Protein AF-A0AAD5QIR8-F1 (afdb_monomer_lite)

Organism: Parelaphostrongylus tenuis (NCBI:txid148309)

Sequence (73 aa):
MAASRSSVSDLDLGKVMGICRCLNLSFTEEQVLAIIAVIEAGANPAALVEWLSETEKAQIPEKSADSRDSIGR

pLDDT: mean 80.15, std 18.11, range [35.12, 96.38]

Structure (mmCIF, N/CA/C/O backbone):
data_AF-A0AAD5QIR8-F1
#
_entry.id   AF-A0AAD5QIR8-F1
#
loop_
_atom_site.group_PDB
_atom_site.id
_atom_site.type_symbol
_atom_site.label_atom_id
_atom_site.label_alt_id
_atom_site.label_comp_id
_atom_site.label_asym_id
_atom_site.label_entity_id
_atom_site.label_seq_id
_atom_site.pdbx_PDB_ins_code
_atom_site.Cartn_x
_atom_site.Cartn_y
_atom_site.Cartn_z
_atom_site.occupancy
_atom_site.B_iso_or_equiv
_atom_site.auth_seq_id
_atom_site.auth_comp_id
_atom_site.auth_asym_id
_atom_site.auth_atom_id
_atom_site.pdbx_PDB_model_num
ATOM 1 N N . MET A 1 1 ? -11.934 -5.601 -20.166 1.00 35.12 1 MET A N 1
ATOM 2 C CA . MET A 1 1 ? -10.720 -5.203 -19.425 1.00 35.12 1 MET A CA 1
ATOM 3 C C . MET A 1 1 ? -10.440 -6.286 -18.405 1.00 35.12 1 MET A C 1
ATOM 5 O O . MET A 1 1 ? -11.197 -6.408 -17.454 1.00 35.12 1 MET A O 1
ATOM 9 N N . ALA A 1 2 ? -9.453 -7.142 -18.661 1.00 37.41 2 ALA A N 1
ATOM 10 C CA . ALA A 1 2 ? -9.015 -8.107 -17.664 1.00 37.41 2 ALA A CA 1
ATOM 11 C C . ALA A 1 2 ? -8.232 -7.322 -16.611 1.00 37.41 2 ALA A C 1
ATOM 13 O O . ALA A 1 2 ? -7.150 -6.822 -16.906 1.00 37.41 2 ALA A O 1
ATOM 14 N N . ALA A 1 3 ? -8.812 -7.136 -15.427 1.00 47.03 3 ALA A N 1
ATOM 15 C CA . ALA A 1 3 ? -8.034 -6.726 -14.272 1.00 47.03 3 ALA A CA 1
ATOM 16 C C . ALA A 1 3 ? -7.031 -7.856 -14.030 1.00 47.03 3 ALA A C 1
ATOM 18 O O . ALA A 1 3 ? -7.426 -8.972 -13.686 1.00 47.03 3 ALA A O 1
ATOM 19 N N . SER A 1 4 ? -5.760 -7.604 -14.338 1.00 53.62 4 SER A N 1
ATOM 20 C CA . SER A 1 4 ? -4.672 -8.522 -14.033 1.00 53.62 4 SER A CA 1
ATOM 21 C C . SER A 1 4 ? -4.783 -8.865 -12.554 1.00 53.62 4 SER A C 1
ATOM 23 O O . SER A 1 4 ? -4.654 -7.984 -11.706 1.00 53.62 4 SER A O 1
ATOM 25 N N . ARG A 1 5 ? -5.106 -10.126 -12.242 1.00 57.44 5 ARG A N 1
ATOM 26 C CA . ARG A 1 5 ? -4.999 -10.633 -10.874 1.00 57.44 5 ARG A CA 1
ATOM 27 C C . ARG A 1 5 ? -3.578 -10.322 -10.426 1.00 57.44 5 ARG A C 1
ATOM 29 O O . ARG A 1 5 ? -2.640 -10.725 -11.112 1.00 57.44 5 ARG A O 1
ATOM 36 N N . SER A 1 6 ? -3.461 -9.541 -9.355 1.00 59.03 6 SER A N 1
ATOM 37 C CA . SER A 1 6 ? -2.186 -9.201 -8.731 1.00 59.03 6 SER A CA 1
ATOM 38 C C . SER A 1 6 ? -1.316 -10.458 -8.653 1.00 59.03 6 SER A C 1
ATOM 40 O O . SER A 1 6 ? -1.797 -11.521 -8.262 1.00 59.03 6 SER A O 1
ATOM 42 N N . SER A 1 7 ? -0.056 -10.357 -9.075 1.00 73.75 7 SER A N 1
ATOM 43 C CA . SER A 1 7 ? 0.922 -11.453 -9.026 1.00 73.75 7 SER A CA 1
ATOM 44 C C . SER A 1 7 ? 1.341 -11.829 -7.602 1.00 73.75 7 SER A C 1
ATOM 46 O O . SER A 1 7 ? 2.164 -12.726 -7.420 1.00 73.75 7 SER A O 1
ATOM 48 N N . VAL A 1 8 ? 0.812 -11.134 -6.596 1.00 84.88 8 VAL A N 1
ATOM 49 C CA . VAL A 1 8 ? 1.136 -11.345 -5.191 1.00 84.88 8 VAL A CA 1
ATOM 50 C C . VAL A 1 8 ? 0.536 -12.668 -4.731 1.00 84.88 8 VAL A C 1
ATOM 52 O O . VAL A 1 8 ? -0.664 -12.903 -4.853 1.00 84.88 8 VAL A O 1
ATOM 55 N N . SER A 1 9 ? 1.385 -13.544 -4.197 1.00 92.19 9 SER A N 1
ATOM 56 C CA . SER A 1 9 ? 0.933 -14.797 -3.597 1.00 92.19 9 SER A CA 1
ATOM 57 C C . SER A 1 9 ? 0.167 -14.535 -2.295 1.00 92.19 9 SER A C 1
ATOM 59 O O . SER A 1 9 ? 0.506 -13.608 -1.558 1.00 92.19 9 SER A O 1
ATOM 61 N N . ASP A 1 10 ? -0.796 -15.395 -1.950 1.00 91.75 10 ASP A N 1
ATOM 62 C CA . ASP A 1 10 ? -1.539 -15.295 -0.678 1.00 91.75 10 ASP A CA 1
ATOM 63 C C . ASP A 1 10 ? -0.600 -15.280 0.540 1.00 91.75 10 ASP A C 1
ATOM 65 O O . ASP A 1 10 ? -0.856 -14.615 1.545 1.00 91.75 10 ASP A O 1
ATOM 69 N N . LEU A 1 11 ? 0.532 -15.987 0.442 1.00 94.44 11 LEU A N 1
ATOM 70 C CA . LEU A 1 11 ? 1.562 -16.003 1.475 1.00 94.44 11 LEU A CA 1
ATOM 71 C C . LEU A 1 11 ? 2.216 -14.626 1.643 1.00 94.44 11 LEU A C 1
ATOM 73 O O . LEU A 1 11 ? 2.413 -14.175 2.771 1.00 94.44 11 LEU A O 1
ATOM 77 N N . ASP A 1 12 ? 2.581 -13.968 0.545 1.00 94.38 12 ASP A N 1
ATOM 78 C CA . ASP A 1 12 ? 3.228 -12.656 0.597 1.00 94.38 12 ASP A CA 1
ATOM 79 C C . ASP A 1 12 ? 2.239 -11.564 1.002 1.00 94.38 12 ASP A C 1
ATOM 81 O O . ASP A 1 12 ? 2.578 -10.722 1.835 1.00 94.38 12 ASP A O 1
ATOM 85 N N . LEU A 1 13 ? 0.991 -11.645 0.534 1.00 93.88 13 LEU A N 1
ATOM 86 C CA . LEU A 1 13 ? -0.092 -10.787 1.006 1.00 93.88 13 LEU A CA 1
ATOM 87 C C . LEU A 1 13 ? -0.307 -10.951 2.515 1.00 93.88 13 LEU A C 1
ATOM 89 O O . LEU A 1 13 ? -0.363 -9.961 3.244 1.00 93.88 13 LEU A O 1
ATOM 93 N N . GLY A 1 14 ? -0.320 -12.191 3.011 1.00 94.75 14 GLY A N 1
ATOM 94 C CA . GLY A 1 14 ? -0.414 -12.490 4.439 1.00 94.75 14 GLY A CA 1
ATOM 95 C C . GLY A 1 14 ? 0.729 -11.884 5.262 1.00 94.75 14 GLY A C 1
ATOM 96 O O . GLY A 1 14 ? 0.490 -11.355 6.350 1.00 94.75 14 GLY A O 1
ATOM 97 N N . LYS A 1 15 ? 1.965 -11.890 4.740 1.00 96.25 15 LYS A N 1
ATOM 98 C CA . LYS A 1 15 ? 3.109 -11.224 5.391 1.00 96.25 15 LYS A CA 1
ATOM 99 C C . LYS A 1 15 ? 2.912 -9.711 5.456 1.00 96.25 15 LYS A C 1
ATOM 101 O O . LYS A 1 15 ? 3.120 -9.126 6.518 1.00 96.25 15 LYS A O 1
ATOM 106 N N . VAL A 1 16 ? 2.494 -9.083 4.355 1.00 94.94 16 V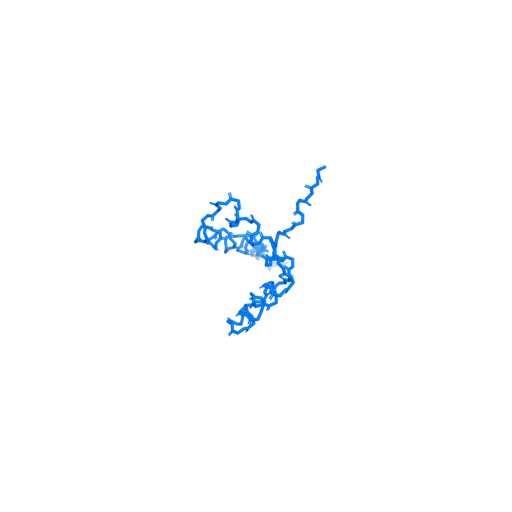AL A N 1
ATOM 107 C CA . VAL A 1 16 ? 2.259 -7.630 4.293 1.00 94.94 16 VAL A CA 1
ATOM 108 C C . VAL A 1 16 ? 1.136 -7.225 5.248 1.00 94.94 16 VAL A C 1
ATOM 110 O O . VAL A 1 16 ? 1.327 -6.328 6.065 1.00 94.94 16 VAL A O 1
ATOM 113 N N . MET A 1 17 ? 0.015 -7.947 5.240 1.00 94.75 17 MET A N 1
ATOM 114 C CA . MET A 1 17 ? -1.095 -7.748 6.179 1.00 94.75 17 MET A CA 1
ATOM 115 C C . MET A 1 17 ? -0.650 -7.903 7.642 1.00 94.75 17 MET A C 1
ATOM 117 O O . MET A 1 17 ? -1.054 -7.125 8.509 1.00 94.75 17 MET A O 1
ATOM 121 N N . GLY A 1 18 ? 0.219 -8.879 7.927 1.00 95.88 18 GLY A N 1
ATOM 122 C CA . GLY A 1 18 ? 0.831 -9.055 9.243 1.00 95.88 18 GLY A CA 1
ATOM 123 C C . GLY A 1 18 ? 1.653 -7.839 9.678 1.00 95.88 18 GLY A C 1
ATOM 124 O O . GLY A 1 18 ? 1.500 -7.371 10.805 1.00 95.88 18 GLY A O 1
ATOM 125 N N . ILE A 1 19 ? 2.466 -7.282 8.775 1.00 95.69 19 ILE A N 1
ATOM 126 C CA . ILE A 1 19 ? 3.240 -6.058 9.024 1.00 95.69 19 ILE A CA 1
ATOM 127 C C . ILE A 1 19 ? 2.308 -4.868 9.270 1.00 95.69 19 ILE A C 1
ATOM 129 O O . ILE A 1 19 ? 2.502 -4.154 10.253 1.00 95.69 19 ILE A O 1
ATOM 133 N N . CYS A 1 20 ? 1.273 -4.678 8.442 1.00 94.69 20 CYS A N 1
ATOM 134 C CA . CYS A 1 20 ? 0.279 -3.619 8.638 1.00 94.69 20 CYS A CA 1
ATOM 135 C C . CYS A 1 20 ? -0.327 -3.684 10.044 1.00 94.69 20 CYS A C 1
ATOM 137 O O . CYS A 1 20 ? -0.346 -2.678 10.751 1.00 94.69 20 CYS A O 1
ATOM 139 N N . ARG A 1 21 ? -0.719 -4.880 10.498 1.00 93.56 21 ARG A N 1
ATOM 140 C CA . ARG A 1 21 ? -1.248 -5.085 11.852 1.00 93.56 21 ARG A CA 1
ATOM 141 C C . ARG A 1 21 ? -0.214 -4.780 12.941 1.00 93.56 21 ARG A C 1
ATOM 143 O O . ARG A 1 21 ? -0.559 -4.125 13.918 1.00 93.56 21 ARG A O 1
ATOM 150 N N . CYS A 1 22 ? 1.040 -5.210 12.780 1.00 96.38 22 CYS A N 1
ATOM 151 C CA . CYS A 1 22 ? 2.123 -4.900 13.726 1.00 96.38 22 CYS A CA 1
ATOM 152 C C . CYS A 1 22 ? 2.390 -3.392 13.851 1.00 96.38 22 CYS A C 1
ATOM 154 O O . CYS A 1 22 ? 2.774 -2.926 14.919 1.00 96.38 22 CYS A O 1
ATOM 156 N N . LEU A 1 23 ? 2.170 -2.635 12.775 1.00 94.31 23 LEU A N 1
ATOM 157 C CA . LEU A 1 23 ? 2.302 -1.178 12.740 1.00 94.31 23 LEU A CA 1
ATOM 158 C C . LEU A 1 23 ? 1.004 -0.442 13.114 1.00 94.31 23 LEU A C 1
ATOM 160 O O . LEU A 1 23 ? 0.947 0.781 13.017 1.00 94.31 23 LEU A O 1
ATOM 164 N N . ASN A 1 24 ? -0.030 -1.171 13.546 1.00 93.62 24 ASN A N 1
ATOM 165 C CA . ASN A 1 24 ? -1.353 -0.641 13.875 1.00 93.62 24 ASN A CA 1
ATOM 166 C C . ASN A 1 24 ? -2.031 0.113 12.709 1.00 93.62 24 ASN A C 1
ATOM 168 O O . ASN A 1 24 ? -2.815 1.040 12.916 1.00 93.62 24 ASN A O 1
ATOM 172 N N . LEU A 1 25 ? -1.723 -0.288 11.473 1.00 89.88 25 LEU A N 1
ATOM 173 C CA . LEU A 1 25 ? -2.345 0.217 10.252 1.00 89.88 25 LEU A CA 1
ATOM 174 C C . LEU A 1 25 ? -3.621 -0.577 9.965 1.00 89.88 25 LEU A C 1
ATOM 176 O O . LEU A 1 25 ? -3.627 -1.807 10.006 1.00 89.88 25 LEU A O 1
ATOM 180 N N . SER A 1 26 ? -4.699 0.137 9.648 1.00 88.69 26 SER A N 1
ATOM 181 C CA . SER A 1 26 ? -6.051 -0.427 9.517 1.00 88.69 26 SER A CA 1
ATOM 182 C C . SER A 1 26 ? -6.455 -0.668 8.059 1.00 88.69 26 SER A C 1
ATOM 184 O O . SER A 1 26 ? -7.596 -0.409 7.687 1.00 88.69 26 SER A O 1
ATOM 186 N N . PHE A 1 27 ? -5.523 -1.121 7.218 1.00 90.56 27 PHE A N 1
ATOM 187 C CA . PHE A 1 27 ? -5.818 -1.388 5.809 1.00 90.56 27 PHE A CA 1
ATOM 188 C C . PHE A 1 27 ? -6.564 -2.714 5.629 1.00 90.56 27 PHE A C 1
ATOM 190 O O . PHE A 1 27 ? -6.218 -3.721 6.253 1.00 90.56 27 PHE A O 1
ATOM 197 N N . THR A 1 28 ? -7.570 -2.722 4.752 1.00 93.31 28 THR A N 1
ATOM 198 C CA . THR A 1 28 ? -8.197 -3.962 4.276 1.00 93.31 28 THR A CA 1
ATOM 199 C C . THR A 1 28 ? -7.301 -4.669 3.263 1.00 93.31 28 THR A C 1
ATOM 201 O O . THR A 1 28 ? -6.380 -4.074 2.700 1.00 93.31 28 THR A O 1
ATOM 204 N N . GLU A 1 29 ? -7.588 -5.942 2.999 1.00 92.94 29 GLU A N 1
ATOM 205 C CA . GLU A 1 29 ? -6.869 -6.721 1.990 1.00 92.94 29 GLU A CA 1
ATOM 206 C C . GLU A 1 29 ? -6.943 -6.060 0.604 1.00 92.94 29 GLU A C 1
ATOM 208 O O . GLU A 1 29 ? -5.927 -5.903 -0.072 1.00 92.94 29 GLU A O 1
ATOM 213 N N . GLU A 1 30 ? -8.122 -5.574 0.213 1.00 92.44 30 GLU A N 1
ATOM 214 C CA . GLU A 1 30 ? -8.339 -4.878 -1.057 1.00 92.44 30 GLU A CA 1
ATOM 215 C C . GLU A 1 30 ? -7.546 -3.571 -1.139 1.00 92.44 30 GLU A C 1
ATOM 217 O O . GLU A 1 30 ? -7.001 -3.245 -2.193 1.00 92.44 30 GLU A O 1
ATOM 222 N N . GLN A 1 31 ? -7.452 -2.828 -0.031 1.00 91.88 31 GLN A N 1
ATOM 223 C CA . GLN A 1 31 ? -6.652 -1.605 0.032 1.00 91.88 31 GLN A CA 1
ATOM 224 C C . GLN A 1 31 ? -5.160 -1.915 -0.116 1.00 91.88 31 GLN A C 1
ATOM 226 O O . GLN A 1 31 ? -4.472 -1.234 -0.874 1.00 91.88 31 GLN A O 1
ATOM 231 N N . VAL A 1 32 ? -4.664 -2.963 0.547 1.00 93.56 32 VAL A N 1
ATOM 232 C CA . VAL A 1 32 ? -3.269 -3.407 0.408 1.00 93.56 32 VAL A CA 1
ATOM 233 C C . VAL A 1 32 ? -2.975 -3.840 -1.029 1.00 93.56 32 VAL A C 1
ATOM 235 O O . VAL A 1 32 ? -1.971 -3.416 -1.598 1.00 93.56 32 VAL A O 1
ATOM 238 N N . LEU A 1 33 ? -3.866 -4.613 -1.653 1.00 93.38 33 LEU A N 1
ATOM 239 C CA . LEU A 1 33 ? -3.722 -5.023 -3.052 1.00 93.38 33 LEU A CA 1
ATOM 240 C C . LEU A 1 33 ? -3.716 -3.828 -4.014 1.00 93.38 33 LEU A C 1
ATOM 242 O O . LEU A 1 33 ? -2.901 -3.790 -4.935 1.00 93.38 33 LEU A O 1
ATOM 246 N N . ALA A 1 34 ? -4.580 -2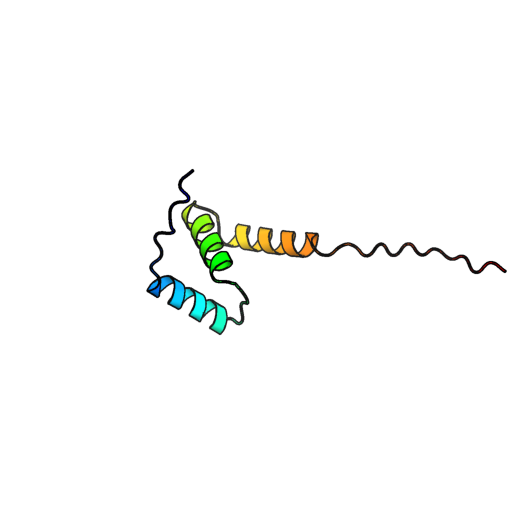.835 -3.792 1.00 91.94 34 ALA A N 1
ATOM 247 C CA . ALA A 1 34 ? -4.602 -1.615 -4.593 1.00 91.94 34 ALA A CA 1
ATOM 248 C C . ALA A 1 34 ? -3.302 -0.807 -4.445 1.00 91.94 34 ALA A C 1
ATOM 250 O O . ALA A 1 34 ? -2.743 -0.359 -5.445 1.00 91.94 34 ALA A O 1
ATOM 251 N N . ILE A 1 35 ? -2.787 -0.669 -3.218 1.00 92.00 35 ILE A N 1
ATOM 252 C CA . ILE A 1 35 ? -1.507 0.000 -2.945 1.00 92.00 35 ILE A CA 1
ATOM 253 C C . ILE A 1 35 ? -0.363 -0.716 -3.671 1.00 92.00 35 ILE A C 1
ATOM 255 O O . ILE A 1 35 ? 0.432 -0.060 -4.345 1.00 92.00 35 ILE A O 1
ATOM 259 N N . ILE A 1 36 ? -0.297 -2.049 -3.585 1.00 91.94 36 ILE A N 1
ATOM 260 C CA . ILE A 1 36 ? 0.735 -2.836 -4.273 1.00 91.94 36 ILE A CA 1
ATOM 261 C C . ILE A 1 36 ? 0.649 -2.627 -5.787 1.00 91.94 36 ILE A C 1
ATOM 263 O O . ILE A 1 36 ? 1.660 -2.305 -6.403 1.00 91.94 36 ILE A O 1
ATOM 267 N N . ALA A 1 37 ? -0.546 -2.723 -6.377 1.00 91.62 37 ALA A N 1
ATOM 268 C CA . ALA A 1 37 ? -0.731 -2.554 -7.818 1.00 91.62 37 ALA A CA 1
ATOM 269 C C . ALA A 1 37 ? -0.275 -1.170 -8.316 1.00 91.62 37 ALA A C 1
ATOM 271 O O . ALA A 1 37 ? 0.326 -1.050 -9.383 1.00 91.62 37 ALA A O 1
ATOM 272 N N . VAL A 1 38 ? -0.532 -0.115 -7.538 1.00 91.00 38 VAL A N 1
ATOM 273 C CA . VAL A 1 38 ? -0.112 1.253 -7.871 1.00 91.00 38 VAL A CA 1
ATOM 274 C C . VAL A 1 38 ? 1.412 1.408 -7.777 1.00 91.00 38 VAL A C 1
ATOM 276 O O . VAL A 1 38 ? 2.020 2.027 -8.651 1.00 91.00 38 VAL A O 1
ATOM 279 N N . ILE A 1 39 ? 2.050 0.802 -6.772 1.00 92.44 39 ILE A N 1
ATOM 280 C CA . ILE A 1 39 ? 3.516 0.790 -6.638 1.00 92.44 39 ILE A CA 1
ATOM 281 C C . ILE A 1 39 ? 4.166 -0.020 -7.770 1.00 92.44 39 ILE A C 1
ATOM 283 O O . ILE A 1 39 ? 5.137 0.443 -8.366 1.00 92.44 39 ILE A O 1
ATOM 287 N N . GLU A 1 40 ? 3.618 -1.186 -8.122 1.00 90.88 40 GLU A N 1
ATOM 288 C CA . GLU A 1 40 ? 4.084 -2.008 -9.251 1.00 90.88 40 GLU A CA 1
ATOM 289 C C . GLU A 1 40 ? 3.953 -1.277 -10.596 1.00 90.88 40 GLU A C 1
ATOM 291 O O . GLU A 1 40 ? 4.795 -1.445 -11.478 1.00 90.88 40 GLU A O 1
ATOM 296 N N . ALA A 1 41 ? 2.948 -0.407 -10.741 1.00 91.25 41 ALA A N 1
ATOM 297 C CA . ALA A 1 41 ? 2.798 0.481 -11.895 1.00 91.25 41 ALA A CA 1
ATOM 298 C C . ALA A 1 41 ? 3.813 1.646 -11.922 1.00 91.25 41 ALA A C 1
ATOM 300 O O . ALA A 1 41 ? 3.810 2.441 -12.864 1.00 91.25 41 ALA A O 1
ATOM 301 N N . GLY A 1 42 ? 4.692 1.748 -10.919 1.00 91.94 42 GLY A N 1
ATOM 302 C CA . GLY A 1 42 ? 5.776 2.727 -10.851 1.00 91.94 42 GLY A CA 1
ATOM 303 C C . GLY A 1 42 ? 5.458 3.976 -10.033 1.00 91.94 42 GLY A C 1
ATOM 304 O O . GLY A 1 42 ? 6.206 4.954 -10.105 1.00 91.94 42 GLY A O 1
ATOM 305 N N . ALA A 1 43 ? 4.369 3.982 -9.260 1.00 93.31 43 ALA A N 1
ATOM 306 C CA . ALA A 1 43 ? 4.084 5.103 -8.375 1.00 93.31 43 ALA A CA 1
ATOM 307 C C . ALA A 1 43 ? 5.147 5.235 -7.275 1.00 93.31 43 ALA A C 1
ATOM 309 O O . ALA A 1 43 ? 5.622 4.251 -6.704 1.00 93.31 43 ALA A O 1
ATOM 310 N N . ASN A 1 44 ? 5.483 6.478 -6.935 1.00 94.50 44 ASN A N 1
ATOM 311 C CA . ASN A 1 44 ? 6.357 6.769 -5.808 1.00 94.50 44 ASN A CA 1
ATOM 312 C C . ASN A 1 44 ? 5.595 6.557 -4.479 1.00 94.50 44 ASN A C 1
ATOM 314 O O . ASN A 1 44 ? 4.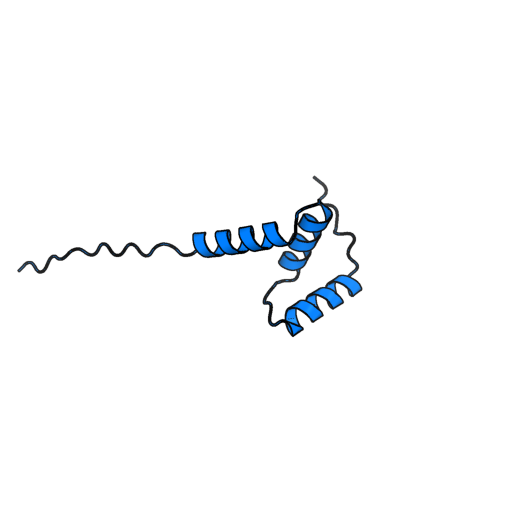558 7.196 -4.283 1.00 94.50 44 ASN A O 1
ATOM 318 N N . PRO A 1 45 ? 6.104 5.733 -3.541 1.00 92.31 45 PRO A N 1
ATOM 319 C CA . PRO A 1 45 ? 5.409 5.466 -2.281 1.00 92.31 45 PRO A CA 1
ATOM 320 C C . PRO A 1 45 ? 5.164 6.704 -1.407 1.00 92.31 45 PRO A C 1
ATOM 322 O O . PRO A 1 45 ? 4.120 6.790 -0.770 1.00 92.31 45 PRO A O 1
ATOM 325 N N . ALA A 1 46 ? 6.083 7.676 -1.381 1.00 93.00 46 ALA A N 1
ATOM 326 C CA . ALA A 1 46 ? 5.909 8.893 -0.586 1.00 93.00 46 ALA A CA 1
ATOM 327 C C . ALA A 1 46 ? 4.791 9.776 -1.159 1.00 93.00 46 ALA A C 1
ATOM 329 O O . ALA A 1 46 ? 3.910 10.205 -0.420 1.00 93.00 46 ALA A O 1
ATOM 330 N N . ALA A 1 47 ? 4.768 9.954 -2.483 1.00 91.62 47 ALA A N 1
ATOM 331 C CA . ALA A 1 47 ? 3.708 10.701 -3.160 1.00 91.62 47 ALA A CA 1
ATOM 332 C C . ALA A 1 47 ? 2.328 10.036 -2.991 1.00 91.62 47 ALA A C 1
ATOM 334 O O . ALA A 1 47 ? 1.318 10.722 -2.850 1.00 91.62 47 ALA A O 1
ATOM 335 N N . LEU A 1 48 ? 2.272 8.698 -2.963 1.00 91.06 48 LEU A N 1
ATOM 336 C CA . LEU A 1 48 ? 1.033 7.963 -2.696 1.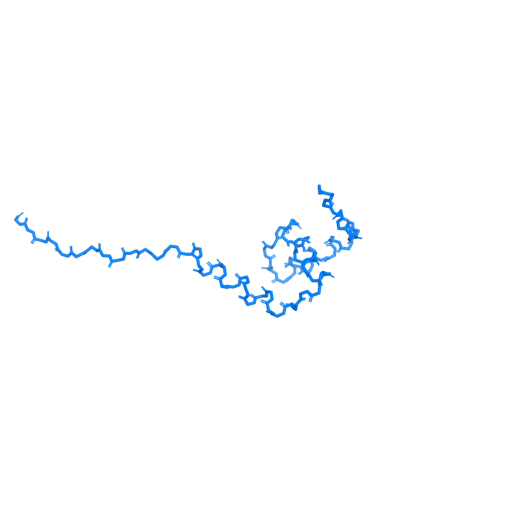00 91.06 48 LEU A CA 1
ATOM 337 C C . LEU A 1 48 ? 0.507 8.230 -1.277 1.00 91.06 48 LEU A C 1
ATOM 339 O O . LEU A 1 48 ? -0.694 8.409 -1.096 1.00 91.06 48 LEU A O 1
ATOM 343 N N . VAL A 1 49 ? 1.391 8.284 -0.278 1.00 89.94 49 VAL A N 1
ATOM 344 C CA . VAL A 1 49 ? 1.016 8.604 1.111 1.00 89.94 49 VAL A CA 1
ATOM 345 C C . VAL A 1 49 ? 0.503 10.039 1.237 1.00 89.94 49 VAL A C 1
ATOM 347 O O . VAL A 1 49 ? -0.499 10.270 1.920 1.00 89.94 49 VAL A O 1
ATOM 350 N N . GLU A 1 50 ? 1.155 10.997 0.572 1.00 91.88 50 GLU A N 1
ATOM 351 C CA . GLU A 1 50 ? 0.685 12.387 0.525 1.00 91.88 50 GLU A CA 1
ATOM 352 C C . GLU A 1 50 ? -0.718 12.469 -0.081 1.00 91.88 50 GLU A C 1
ATOM 354 O O . GLU A 1 50 ? -1.626 13.011 0.550 1.00 91.88 50 GLU A O 1
ATOM 359 N N . TRP A 1 51 ? -0.928 11.833 -1.236 1.00 90.12 51 TRP A N 1
ATOM 360 C CA . TRP A 1 51 ? -2.231 11.787 -1.895 1.00 90.12 51 TRP A CA 1
ATOM 361 C C . TRP A 1 51 ? -3.316 11.143 -1.018 1.00 90.12 51 TRP A C 1
ATOM 363 O O . TRP A 1 51 ? -4.397 11.710 -0.862 1.00 90.12 51 TRP A O 1
ATOM 373 N N . LEU A 1 52 ? -3.032 10.001 -0.379 1.00 86.56 52 LEU A N 1
ATOM 374 C CA . LEU A 1 52 ? -3.975 9.354 0.543 1.00 86.56 52 LEU A CA 1
ATOM 375 C C . LEU A 1 52 ? -4.378 10.305 1.679 1.00 86.56 52 LEU A C 1
ATOM 377 O O . LEU A 1 52 ? -5.567 10.477 1.951 1.00 86.56 52 LEU A O 1
ATOM 381 N N . SER A 1 53 ? -3.405 11.004 2.265 1.00 87.69 53 SER A N 1
ATOM 382 C CA . SER A 1 53 ? -3.645 11.972 3.341 1.00 87.69 53 SER A CA 1
ATOM 383 C C . SER A 1 53 ? -4.519 13.150 2.892 1.00 87.69 53 SER A C 1
ATOM 385 O O . SER A 1 53 ? -5.326 13.661 3.668 1.00 87.69 53 SER A O 1
ATOM 387 N N . GLU A 1 54 ? -4.367 13.615 1.652 1.00 90.38 54 GLU A N 1
ATOM 388 C CA . GLU A 1 54 ? -5.211 14.668 1.075 1.00 90.38 54 GLU A CA 1
ATOM 389 C C . GLU A 1 54 ? -6.642 14.184 0.830 1.00 90.38 54 GLU A C 1
ATOM 391 O O . GLU A 1 54 ? -7.598 14.896 1.148 1.00 90.38 54 GLU A O 1
ATOM 396 N N . THR A 1 55 ? -6.809 12.957 0.330 1.00 83.00 55 THR A N 1
ATOM 397 C CA . THR A 1 55 ? -8.140 12.382 0.086 1.00 83.00 55 THR A CA 1
ATOM 398 C C . THR A 1 55 ? -8.927 12.118 1.367 1.00 83.00 55 THR A C 1
ATOM 400 O O . THR A 1 55 ? -10.150 12.255 1.364 1.00 83.00 55 THR A O 1
ATOM 403 N N . GLU A 1 56 ? -8.262 11.785 2.476 1.00 81.94 56 GLU A N 1
ATOM 404 C CA . GLU A 1 56 ? -8.915 11.677 3.785 1.00 81.94 56 GLU A CA 1
ATOM 405 C C . GLU A 1 56 ? -9.384 13.045 4.291 1.00 81.94 56 GLU A C 1
ATOM 407 O O . GLU A 1 56 ? -10.516 13.180 4.755 1.00 81.94 56 GLU A O 1
ATOM 412 N N . LYS A 1 57 ? -8.556 14.087 4.140 1.00 80.44 57 LYS A N 1
ATOM 413 C CA . LYS A 1 57 ? -8.913 15.460 4.537 1.00 80.44 57 LYS A CA 1
ATOM 414 C C . LYS A 1 57 ? -10.084 16.011 3.725 1.00 80.44 57 LYS A C 1
ATOM 416 O O . LYS A 1 57 ? -10.955 16.661 4.292 1.00 80.44 57 LYS A O 1
ATOM 421 N N . ALA A 1 58 ? -10.127 15.729 2.423 1.00 77.00 58 ALA A N 1
ATOM 422 C CA . ALA A 1 58 ? -11.199 16.175 1.532 1.00 77.00 58 ALA A CA 1
ATOM 423 C C . ALA A 1 58 ? -12.551 15.484 1.798 1.00 77.00 58 ALA A C 1
ATOM 425 O O . ALA A 1 58 ? -13.594 15.998 1.400 1.00 77.00 58 ALA A O 1
ATOM 426 N N . GLN A 1 59 ? -12.548 14.328 2.470 1.00 68.75 59 GLN A N 1
ATOM 427 C CA . GLN A 1 59 ? -13.760 13.592 2.840 1.00 68.75 59 GLN A CA 1
ATOM 428 C C . GLN A 1 59 ? -14.377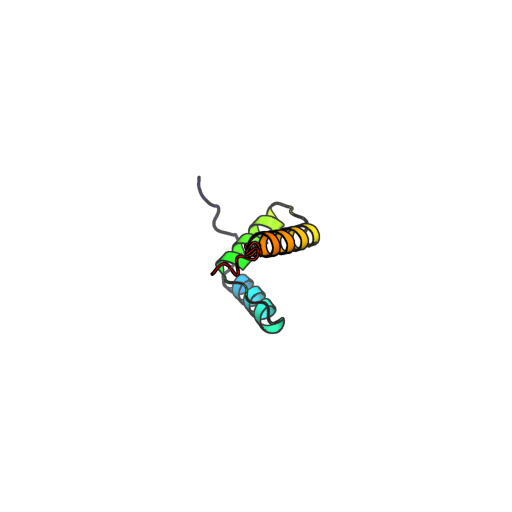 14.045 4.166 1.00 68.75 59 GLN A C 1
ATOM 430 O O . GLN A 1 59 ? -15.465 13.584 4.509 1.00 68.75 59 GLN A O 1
ATOM 435 N N . ILE A 1 60 ? -13.730 14.950 4.906 1.00 59.38 60 ILE A N 1
ATOM 436 C CA . ILE A 1 60 ? -14.345 15.607 6.058 1.00 59.38 60 ILE A CA 1
ATOM 437 C C . ILE A 1 60 ? -15.239 16.715 5.489 1.00 59.38 60 ILE A C 1
ATOM 439 O O . ILE A 1 60 ? -14.704 17.726 5.033 1.00 59.38 60 ILE A O 1
ATOM 443 N N . PRO A 1 61 ? -16.581 16.571 5.473 1.00 53.09 61 PRO A N 1
ATOM 444 C CA . PRO A 1 61 ? -17.429 17.680 5.078 1.00 53.09 61 PRO A CA 1
ATOM 445 C C . PRO A 1 61 ? -17.148 18.822 6.047 1.00 53.09 61 PRO A C 1
ATOM 447 O O . PRO A 1 61 ? -17.315 18.669 7.261 1.00 53.09 61 PRO A O 1
ATOM 450 N N . GLU A 1 62 ? -16.711 19.962 5.517 1.00 52.03 62 GLU A N 1
ATOM 451 C CA . GLU A 1 62 ? -16.734 21.217 6.249 1.00 52.03 62 GLU A CA 1
ATOM 452 C C . GLU A 1 62 ? -18.169 21.407 6.738 1.00 52.03 62 GLU A C 1
ATOM 454 O O . GLU A 1 62 ? -19.072 21.757 5.977 1.00 52.03 62 GLU A O 1
ATOM 459 N N . LYS A 1 63 ? -18.411 21.097 8.015 1.00 49.12 63 LYS A N 1
ATOM 460 C CA . LYS A 1 63 ? -19.657 21.428 8.688 1.00 49.12 63 LYS A CA 1
ATOM 461 C C . LYS A 1 63 ? -19.727 22.945 8.655 1.00 49.12 63 LYS A C 1
ATOM 463 O O . LYS A 1 63 ? -19.100 23.604 9.480 1.00 49.12 63 LYS A O 1
ATOM 468 N N . SER A 1 64 ? -20.437 23.475 7.663 1.00 46.56 64 SER A N 1
ATOM 469 C CA . SER A 1 64 ? -20.674 24.896 7.485 1.00 46.56 64 SER A CA 1
ATOM 470 C C . SER A 1 64 ? -21.270 25.432 8.781 1.00 46.56 64 SER A C 1
ATOM 472 O O . SER A 1 64 ? -22.443 25.221 9.090 1.00 46.56 64 SER A O 1
ATOM 474 N N . ALA A 1 65 ? -20.430 26.080 9.580 1.00 53.59 65 ALA A N 1
ATOM 475 C CA . ALA A 1 65 ? -20.844 26.887 10.706 1.00 53.59 65 ALA A CA 1
ATOM 476 C C . ALA A 1 65 ? -21.348 28.223 10.150 1.00 53.59 65 ALA A C 1
ATOM 478 O O . ALA A 1 65 ? -20.709 29.254 10.309 1.00 53.59 65 ALA A O 1
ATOM 479 N N . ASP A 1 66 ? -22.489 28.194 9.465 1.00 51.69 66 ASP A N 1
ATOM 480 C CA . ASP A 1 66 ? -23.313 29.384 9.274 1.00 51.69 66 ASP A CA 1
ATOM 481 C C . ASP A 1 66 ? -24.675 29.086 9.903 1.00 51.69 66 ASP A C 1
ATOM 483 O O . ASP A 1 66 ? -25.614 28.611 9.274 1.00 51.69 66 ASP A O 1
ATOM 487 N N . SER A 1 67 ? -24.736 29.280 11.218 1.00 49.06 67 SER A N 1
ATOM 488 C CA . SER A 1 67 ? -25.990 29.577 11.897 1.00 49.06 67 SER A CA 1
ATOM 489 C C . SER A 1 67 ? -25.817 30.964 12.483 1.00 49.06 67 SER A C 1
ATOM 491 O O . SER A 1 67 ? -25.568 31.119 13.678 1.00 49.06 67 SER A O 1
ATOM 493 N N . ARG A 1 68 ? -25.871 31.969 11.603 1.00 58.44 68 ARG A N 1
ATOM 494 C CA . ARG A 1 68 ? -26.035 33.356 12.022 1.00 58.44 68 ARG A CA 1
ATOM 495 C C . ARG A 1 68 ? -27.256 33.472 12.918 1.00 58.44 68 ARG A C 1
ATOM 497 O O . ARG A 1 68 ? -28.329 32.950 12.620 1.00 58.44 68 ARG A O 1
ATOM 504 N N . ASP A 1 69 ? -27.026 34.186 14.005 1.00 54.72 69 ASP A N 1
ATOM 505 C CA . ASP A 1 69 ? -27.987 34.832 14.870 1.00 54.72 69 ASP A CA 1
ATOM 506 C C . ASP A 1 69 ? -29.337 35.127 14.215 1.00 54.72 69 ASP A C 1
ATOM 508 O O . ASP A 1 69 ? -29.444 35.831 13.210 1.00 54.72 69 ASP A O 1
ATOM 512 N N . SER A 1 70 ? -30.393 34.656 14.865 1.00 52.50 70 SER A N 1
ATOM 513 C CA . SER A 1 70 ? -31.710 35.285 14.826 1.00 52.50 70 SER A CA 1
ATOM 514 C C . SER A 1 70 ? -32.420 35.000 16.148 1.00 52.50 70 SER A C 1
ATOM 516 O O . SER A 1 70 ? -33.414 34.282 16.207 1.00 52.50 70 SER A O 1
ATOM 518 N N . ILE A 1 71 ? -31.890 35.573 17.235 1.00 58.53 71 ILE A N 1
ATOM 519 C CA . ILE A 1 71 ? -32.717 35.929 18.392 1.00 58.53 71 ILE A CA 1
ATOM 520 C C . ILE A 1 71 ? -33.697 36.992 17.888 1.00 58.53 71 ILE A C 1
ATOM 522 O O . ILE A 1 71 ? -33.316 38.123 17.588 1.00 58.53 71 ILE A O 1
ATOM 526 N N . GLY A 1 72 ? -34.952 36.588 17.712 1.00 65.62 72 GLY A N 1
ATOM 527 C CA . GLY A 1 72 ? -35.989 37.411 17.112 1.00 65.62 72 GLY A CA 1
ATOM 528 C C . GLY A 1 72 ? -37.379 37.024 17.600 1.00 65.62 72 GLY A C 1
ATOM 529 O O . GLY A 1 72 ? -38.048 36.239 16.937 1.00 65.62 72 GLY A O 1
ATOM 530 N N . ARG A 1 73 ? -37.790 37.715 18.672 1.00 52.09 73 ARG A N 1
ATOM 531 C CA . ARG A 1 73 ? -39.115 37.810 19.323 1.00 52.09 73 ARG A CA 1
ATOM 532 C C . ARG A 1 73 ? -39.463 36.785 20.392 1.00 52.09 73 ARG A C 1
ATOM 534 O O . ARG A 1 73 ? -39.568 35.586 20.079 1.00 52.09 73 ARG A O 1
#

Secondary structure (DSSP, 8-state):
------S--HHHHHHHHHHHHHTT----HHHHHHHHHHHHTT--HHHHHHHHHHHHHHTS-------------

Foldseek 3Di:
DPPPDP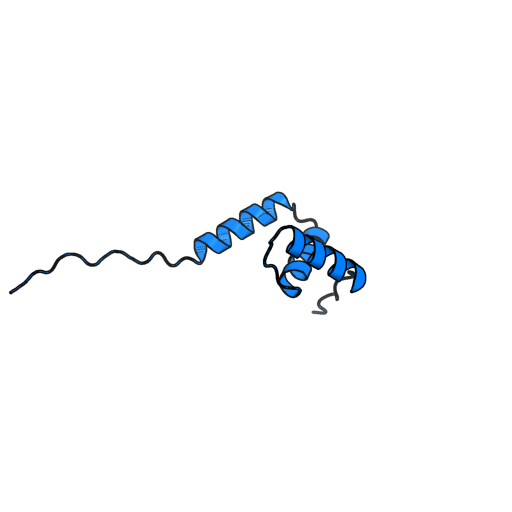PDDPVNLVVVVVVCVVVVHDDDSVRVSVLVVCVVVPDDNVVVVVVVVVVVVVPPPPPPPPPDDDPDD

Radius of gyration: 19.9 Å; chains: 1; bounding box: 46×54×39 Å